Protein AF-A0ABD1DR10-F1 (afdb_monomer_lite)

InterPro domains:
  IPR035500 Nuclear hormone receptor-like domain superfamily [G3DSA:1.10.565.10] (31-131)
  IPR035500 Nuclear hormone receptor-like domain superfamily [SSF48508] (34-122)

Sequence (132 aa):
VRLVRDEAGGVHIRDCQEYRRAEARRRRSWRCHQSLVLLWPERNGVRGNTEIQRLFEMSMSAIRQEIEANHAPLKGDVTVLEILLNKIPTFRELSIMHMEALQKFKLDHPHHVFPALYKELFSIDSQQDLMT

Secondary structure (DSSP, 8-state):
--EEE-TTS-EEE--HHHHHHHHHHHHHHHHHHHHHHHT-S--TT-S-HHHHHHHHHHHHHHHHHHHHHH---SBTTB-HHHHHHHTHHHHHHHHHHHHHHHHHHHHH-TT----HHHHHHTTTTTTTTT--

Radius of gyration: 22.22 Å; chains: 1; bounding box: 54×47×52 Å

Foldseek 3Di:
DDWDADPVRDTDDDPPVVVVVLVVLVVVLVVLLVVLLVLPLPDPPDDPSPVSVVVNVVSLVVNVVSQVVRPDAPPPPHGPVNVSVVCSVVVVVVVVVVLVVLVVVCVVCVPDDDDPVVCVVSVVPVVPVVPD

pLDDT: mean 70.59, std 11.69, range [37.69, 89.62]

Structure (mmCIF, N/CA/C/O backbone):
data_AF-A0ABD1DR10-F1
#
_entry.id   AF-A0ABD1DR10-F1
#
loop_
_atom_site.group_PDB
_atom_site.id
_atom_site.type_symbol
_atom_site.label_atom_id
_atom_site.label_alt_id
_atom_site.label_comp_id
_atom_site.label_asym_id
_atom_site.label_entity_id
_atom_site.label_seq_id
_atom_site.pdbx_PDB_ins_code
_atom_site.Cartn_x
_atom_site.Cartn_y
_atom_site.Cartn_z
_atom_site.occupancy
_atom_site.B_iso_or_equiv
_atom_site.auth_seq_id
_atom_site.auth_comp_id
_atom_site.auth_asym_id
_atom_site.auth_atom_id
_atom_site.pdbx_PDB_model_num
ATOM 1 N N . VAL A 1 1 ? -28.545 -18.770 5.083 1.00 50.34 1 VAL A N 1
ATOM 2 C CA . VAL A 1 1 ? -28.942 -19.108 6.470 1.00 50.34 1 VAL A CA 1
ATOM 3 C C . VAL A 1 1 ? -27.868 -20.016 7.041 1.00 50.34 1 VAL A C 1
ATOM 5 O O . VAL A 1 1 ? -27.573 -21.018 6.404 1.00 50.34 1 VAL A O 1
ATOM 8 N N . ARG A 1 2 ? -27.212 -19.644 8.146 1.00 53.81 2 ARG A N 1
ATOM 9 C CA . ARG A 1 2 ? -26.188 -20.488 8.785 1.00 53.81 2 ARG A CA 1
ATOM 10 C C . ARG A 1 2 ? -26.697 -20.861 10.172 1.00 53.81 2 ARG A C 1
ATOM 12 O O . ARG A 1 2 ? -26.870 -19.984 11.013 1.00 53.81 2 ARG A O 1
ATOM 19 N N . LEU A 1 3 ? -27.011 -22.137 10.352 1.00 53.28 3 LEU A N 1
ATOM 20 C CA . LEU A 1 3 ? -27.476 -22.693 11.616 1.00 53.28 3 LEU A CA 1
ATOM 21 C C . LEU A 1 3 ? -26.267 -22.906 12.527 1.00 53.28 3 LEU A C 1
ATOM 23 O O . LEU A 1 3 ? -25.246 -23.423 12.069 1.00 53.28 3 LEU A O 1
ATOM 27 N N . VAL A 1 4 ? -26.362 -22.488 13.788 1.00 62.72 4 VAL A N 1
ATOM 28 C CA . VAL A 1 4 ? -25.301 -22.703 14.779 1.00 62.72 4 VAL A CA 1
ATOM 29 C C . VAL A 1 4 ? -25.883 -23.513 15.930 1.00 62.72 4 VAL A C 1
ATOM 31 O O . VAL A 1 4 ? -26.985 -23.217 16.390 1.00 62.72 4 VAL A O 1
ATOM 34 N N . ARG A 1 5 ? -25.163 -24.562 16.342 1.00 55.56 5 ARG A N 1
ATOM 35 C CA . ARG A 1 5 ? -25.502 -25.350 17.529 1.00 55.56 5 ARG A CA 1
ATOM 36 C C . ARG A 1 5 ? -24.960 -24.657 18.771 1.00 55.56 5 ARG A C 1
ATOM 38 O O . ARG A 1 5 ? -23.794 -24.276 18.790 1.00 55.56 5 ARG A O 1
ATOM 45 N N . ASP A 1 6 ? -25.823 -24.506 19.759 1.00 63.31 6 ASP A N 1
ATOM 46 C CA . ASP A 1 6 ? -25.471 -24.164 21.132 1.00 63.31 6 ASP A CA 1
ATOM 47 C C . ASP A 1 6 ? -24.824 -25.374 21.840 1.00 63.31 6 ASP A C 1
ATOM 49 O O . ASP A 1 6 ? -24.953 -26.513 21.379 1.00 63.31 6 ASP A O 1
ATOM 53 N N . GLU A 1 7 ? -24.152 -25.141 22.966 1.00 58.53 7 GLU A N 1
ATOM 54 C CA . GLU A 1 7 ? -23.536 -26.160 23.823 1.00 58.53 7 GLU A CA 1
ATOM 55 C C . GLU A 1 7 ? -24.570 -27.136 24.409 1.00 58.53 7 GLU A C 1
ATOM 57 O O . GLU A 1 7 ? -24.255 -28.296 24.661 1.00 58.53 7 GLU A O 1
ATOM 62 N N . ALA A 1 8 ? -25.838 -26.720 24.508 1.00 71.69 8 ALA A N 1
ATOM 63 C CA . ALA A 1 8 ? -26.973 -27.586 24.836 1.00 71.69 8 ALA A CA 1
ATOM 64 C C . ALA A 1 8 ? -27.514 -28.402 23.636 1.00 71.69 8 ALA A C 1
ATOM 66 O O . ALA A 1 8 ? -28.529 -29.088 23.749 1.00 71.69 8 ALA A O 1
ATOM 67 N N . GLY A 1 9 ? -26.889 -28.312 22.455 1.00 63.19 9 GLY A N 1
ATOM 68 C CA . GLY A 1 9 ? -27.329 -28.988 21.228 1.00 63.19 9 GLY A CA 1
ATOM 69 C C . GLY A 1 9 ? -28.490 -28.304 20.492 1.00 63.19 9 GLY A C 1
ATOM 70 O O . GLY A 1 9 ? -28.908 -28.784 19.435 1.00 63.19 9 GLY A O 1
ATOM 71 N N . GLY A 1 10 ? -28.985 -27.172 21.001 1.00 57.81 10 GLY A N 1
ATOM 72 C CA . GLY A 1 10 ? -30.038 -26.374 20.375 1.00 57.81 10 GLY A CA 1
ATOM 73 C C . GLY A 1 10 ? -29.555 -25.705 19.090 1.00 57.81 10 GLY A C 1
ATOM 74 O O . GLY A 1 10 ? -28.500 -25.077 19.060 1.00 57.81 10 GLY A O 1
ATOM 75 N N . VAL A 1 11 ? -30.313 -25.837 18.002 1.00 53.78 11 VAL A N 1
ATOM 76 C CA . VAL A 1 11 ? -29.991 -25.184 16.729 1.00 53.78 11 VAL A CA 1
ATOM 77 C C . VAL A 1 11 ? -30.703 -23.836 16.676 1.00 53.78 11 VAL A C 1
ATOM 79 O O . VAL A 1 11 ? -31.914 -23.789 16.479 1.00 53.78 11 VAL A O 1
ATOM 82 N N . HIS A 1 12 ? -29.954 -22.741 16.803 1.00 61.41 12 HIS A N 1
ATOM 83 C CA . HIS A 1 12 ? -30.501 -21.393 16.655 1.00 61.41 12 HIS A CA 1
ATOM 84 C C . HIS A 1 12 ? -30.086 -20.754 15.327 1.00 61.41 12 HIS A C 1
ATOM 86 O O . HIS A 1 12 ? -28.969 -20.921 14.820 1.00 61.41 12 HIS A O 1
ATOM 92 N N . ILE A 1 13 ? -31.017 -19.994 14.750 1.00 56.12 13 ILE A N 1
ATOM 93 C CA . ILE A 1 13 ? -30.739 -19.110 13.623 1.00 56.12 13 ILE A CA 1
ATOM 94 C C . ILE A 1 13 ? -29.936 -17.939 14.188 1.00 56.12 13 ILE A C 1
ATOM 96 O O . ILE A 1 13 ? -30.486 -17.119 14.918 1.00 56.12 13 ILE A O 1
ATOM 100 N N . ARG A 1 14 ? -28.640 -17.841 13.858 1.00 57.78 14 ARG A N 1
ATOM 101 C CA . ARG A 1 14 ? -27.920 -16.581 14.085 1.00 57.78 14 ARG A CA 1
ATOM 102 C C . ARG A 1 14 ? -28.605 -15.502 13.268 1.00 57.78 14 ARG A C 1
ATOM 104 O O . ARG A 1 14 ? -28.796 -15.680 12.062 1.00 57.78 14 ARG A O 1
ATOM 111 N N . ASP A 1 15 ? -28.964 -14.414 13.935 1.00 60.44 15 ASP A N 1
ATOM 112 C CA . ASP A 1 15 ? -29.740 -13.343 13.340 1.00 60.44 15 ASP A CA 1
ATOM 113 C C . ASP A 1 15 ? -29.041 -12.848 12.065 1.00 60.44 15 ASP A C 1
ATOM 115 O O . ASP A 1 15 ? -27.886 -12.404 12.059 1.00 60.44 15 ASP A O 1
ATOM 119 N N . CYS A 1 16 ? -29.721 -12.998 10.929 1.00 60.12 16 CYS A N 1
ATOM 120 C CA . CYS A 1 16 ? -29.143 -12.731 9.615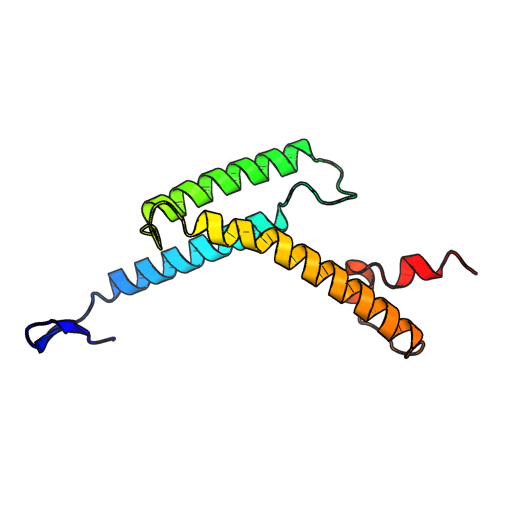 1.00 60.12 16 CYS A CA 1
ATOM 121 C C . CYS A 1 16 ? -28.778 -11.240 9.459 1.00 60.12 16 CYS A C 1
ATOM 123 O O . CYS A 1 16 ? -27.973 -10.876 8.593 1.00 60.12 16 CYS A O 1
ATOM 125 N N . GLN A 1 17 ? -29.367 -10.361 10.282 1.00 61.78 17 GLN A N 1
ATOM 126 C CA . GLN A 1 17 ? -28.946 -8.965 10.404 1.00 61.78 17 GLN A CA 1
ATOM 127 C C . GLN A 1 17 ? -27.586 -8.823 11.090 1.00 61.78 17 GLN A C 1
ATOM 129 O O . GLN A 1 17 ? -26.749 -8.048 10.628 1.00 61.78 17 GLN A O 1
ATOM 134 N N . GLU A 1 18 ? -27.342 -9.565 12.163 1.00 64.81 18 GLU A N 1
ATOM 135 C CA . GLU A 1 18 ? -26.117 -9.463 12.949 1.00 64.81 18 GLU A CA 1
ATOM 136 C C . GLU A 1 18 ? -24.901 -9.958 12.157 1.00 64.81 18 GLU A C 1
ATOM 138 O O . GLU A 1 18 ? -23.871 -9.283 12.114 1.00 64.81 18 GLU A O 1
ATOM 143 N N . TYR A 1 19 ? -25.056 -11.052 11.402 1.00 61.75 19 TYR A N 1
ATOM 144 C CA . TYR A 1 19 ? -24.023 -11.529 10.476 1.00 61.75 19 TYR A CA 1
ATOM 145 C C . TYR A 1 19 ? -23.690 -10.494 9.387 1.00 61.75 19 TYR A C 1
ATOM 147 O O . TYR A 1 19 ? -22.517 -10.221 9.124 1.00 61.75 19 TYR A O 1
ATOM 155 N N . ARG A 1 20 ? -24.707 -9.858 8.783 1.00 61.31 20 ARG A N 1
ATOM 156 C CA . ARG A 1 20 ? -24.497 -8.792 7.785 1.00 61.31 20 ARG A CA 1
ATOM 157 C C . ARG A 1 20 ? -23.807 -7.568 8.383 1.00 61.31 20 ARG A C 1
ATOM 159 O O . ARG A 1 20 ? -22.916 -7.007 7.749 1.00 61.31 20 ARG A O 1
ATOM 166 N N . ARG A 1 21 ? -24.165 -7.177 9.610 1.00 68.44 21 ARG A N 1
ATOM 167 C CA . ARG A 1 21 ? -23.479 -6.102 10.345 1.00 68.44 21 ARG A CA 1
ATOM 168 C C . ARG A 1 21 ? -22.024 -6.473 10.638 1.00 68.44 21 ARG A C 1
ATOM 170 O O . ARG A 1 21 ? -21.155 -5.625 10.480 1.00 68.44 21 ARG A O 1
ATOM 177 N N . ALA A 1 22 ? -21.742 -7.715 11.028 1.00 65.25 22 ALA A N 1
ATOM 178 C CA . ALA A 1 22 ? -20.380 -8.182 11.285 1.00 65.25 22 ALA A CA 1
ATOM 179 C C . ALA A 1 22 ? -19.517 -8.208 10.009 1.00 65.25 22 ALA A C 1
ATOM 181 O O . ALA A 1 22 ? -18.364 -7.782 10.035 1.00 65.25 22 ALA A O 1
ATOM 182 N N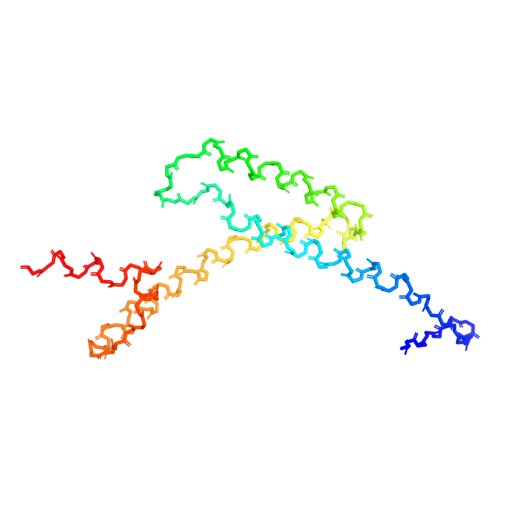 . GLU A 1 23 ? -20.061 -8.646 8.869 1.00 65.62 23 GLU A N 1
ATOM 183 C CA . GLU A 1 23 ? -19.349 -8.565 7.585 1.00 65.62 23 GLU A CA 1
ATOM 184 C C . GLU A 1 23 ? -19.110 -7.124 7.129 1.00 65.62 23 GLU A C 1
ATOM 186 O O . GLU A 1 23 ? -18.014 -6.809 6.666 1.00 65.62 23 GLU A O 1
ATOM 191 N N . ALA A 1 24 ? -20.103 -6.242 7.269 1.00 68.31 24 ALA A N 1
ATOM 192 C CA . ALA A 1 24 ? -19.954 -4.831 6.923 1.00 68.31 24 ALA A CA 1
ATOM 193 C C . ALA A 1 24 ? -18.835 -4.168 7.743 1.00 68.31 24 ALA A C 1
ATOM 195 O O . ALA A 1 24 ? -18.033 -3.420 7.183 1.00 68.31 24 ALA A O 1
ATOM 196 N N . ARG A 1 25 ? -18.733 -4.511 9.034 1.00 68.12 25 ARG A N 1
ATOM 197 C CA . ARG A 1 25 ? -17.650 -4.067 9.921 1.00 68.12 25 ARG A CA 1
ATOM 198 C C . ARG A 1 25 ? -16.282 -4.559 9.450 1.00 68.12 25 ARG A C 1
ATOM 200 O O . ARG A 1 25 ? -15.397 -3.743 9.225 1.00 68.12 25 ARG A O 1
ATOM 207 N N . ARG A 1 26 ? -16.134 -5.855 9.139 1.00 67.19 26 ARG A N 1
ATOM 208 C CA . ARG A 1 26 ? -14.871 -6.390 8.581 1.00 67.19 26 ARG A CA 1
ATOM 209 C C . ARG A 1 26 ? -14.460 -5.713 7.271 1.00 67.19 26 ARG A C 1
ATOM 211 O O . ARG A 1 26 ? -13.287 -5.403 7.083 1.00 67.19 26 ARG A O 1
ATOM 218 N N . ARG A 1 27 ? -15.412 -5.464 6.363 1.00 69.81 27 ARG A N 1
ATOM 219 C CA . ARG A 1 27 ? -15.133 -4.766 5.093 1.00 69.81 27 ARG A CA 1
ATOM 220 C C . ARG A 1 27 ? -14.688 -3.323 5.319 1.00 69.81 27 ARG A C 1
ATOM 222 O O . ARG A 1 27 ? -13.864 -2.824 4.555 1.00 69.81 27 ARG A O 1
ATOM 229 N N . ARG A 1 28 ? -15.227 -2.658 6.344 1.00 68.81 28 ARG A N 1
ATOM 230 C CA . ARG A 1 28 ? -14.851 -1.292 6.712 1.00 68.81 28 ARG A CA 1
ATOM 231 C C . ARG A 1 28 ? -13.425 -1.252 7.266 1.00 68.81 28 ARG A C 1
ATOM 233 O O . ARG A 1 28 ? -12.607 -0.525 6.712 1.00 68.81 28 ARG A O 1
ATOM 240 N N . SER A 1 29 ? -13.090 -2.116 8.227 1.00 68.88 29 SER A N 1
ATOM 241 C CA . SER A 1 29 ? -11.726 -2.237 8.769 1.00 68.88 29 SER A CA 1
ATOM 242 C C . SER A 1 29 ? -10.691 -2.559 7.682 1.00 68.88 29 SER A C 1
ATOM 244 O O . SER A 1 29 ? -9.624 -1.950 7.649 1.00 68.88 29 SER A O 1
ATOM 246 N N . TRP A 1 30 ? -11.025 -3.446 6.734 1.00 70.25 30 TRP A N 1
ATOM 247 C CA . TRP A 1 30 ? -10.168 -3.751 5.579 1.00 70.25 30 TRP A CA 1
ATOM 248 C C . TRP A 1 30 ? -9.906 -2.528 4.695 1.00 70.25 30 TRP A C 1
ATOM 250 O O . TRP A 1 30 ? -8.760 -2.237 4.360 1.00 70.25 30 TRP A O 1
ATOM 260 N N . ARG A 1 31 ? -10.963 -1.798 4.319 1.00 73.88 31 ARG A N 1
ATOM 261 C CA . ARG A 1 31 ? -10.842 -0.602 3.474 1.00 73.88 31 ARG A CA 1
ATOM 262 C C . ARG A 1 31 ? -9.961 0.451 4.123 1.00 73.88 31 ARG A C 1
ATOM 264 O O . ARG A 1 31 ? -9.091 1.000 3.461 1.00 73.88 31 ARG A O 1
ATOM 271 N N . CYS A 1 32 ? -10.161 0.700 5.410 1.00 70.88 32 CYS A N 1
ATOM 272 C CA . CYS A 1 32 ? -9.379 1.702 6.105 1.00 70.88 32 CYS A CA 1
ATOM 273 C C . CYS A 1 32 ? -7.905 1.262 6.249 1.00 70.88 32 CYS A C 1
ATOM 275 O O . CYS A 1 32 ? -7.008 2.076 6.040 1.00 70.88 32 CYS A O 1
ATOM 277 N N . HIS A 1 33 ? -7.630 -0.029 6.477 1.00 71.19 33 HIS A N 1
ATOM 278 C CA . HIS A 1 33 ? -6.261 -0.559 6.438 1.00 71.19 33 HIS A CA 1
ATOM 279 C C . HIS A 1 33 ? -5.591 -0.374 5.064 1.00 71.19 33 HIS A C 1
ATOM 281 O O . HIS A 1 33 ? -4.456 0.090 4.998 1.00 71.19 33 HIS A O 1
ATOM 287 N N . GLN A 1 34 ? -6.300 -0.665 3.967 1.00 76.75 34 GLN A N 1
ATOM 288 C CA . GLN A 1 34 ? -5.798 -0.411 2.609 1.00 76.75 34 GLN A CA 1
ATOM 289 C C . GLN A 1 34 ? -5.485 1.078 2.391 1.00 76.75 34 GLN A C 1
ATOM 291 O O . GLN A 1 34 ? -4.430 1.411 1.855 1.00 76.75 34 GLN A O 1
ATOM 296 N N . SER A 1 35 ? -6.343 1.982 2.876 1.00 76.81 35 SER A N 1
ATOM 297 C CA . SER A 1 35 ? -6.081 3.425 2.825 1.00 76.81 35 SER A CA 1
ATOM 298 C C . SER A 1 35 ? -4.829 3.834 3.609 1.00 76.81 35 SER A C 1
ATOM 300 O O . SER A 1 35 ? -4.083 4.677 3.123 1.00 76.81 35 SER A O 1
ATOM 302 N N . LEU A 1 36 ? -4.539 3.233 4.772 1.00 74.81 36 LEU A N 1
ATOM 303 C CA . LEU A 1 36 ? -3.308 3.529 5.530 1.00 74.81 36 LEU A CA 1
ATOM 304 C C . LEU A 1 36 ? -2.037 3.157 4.771 1.00 74.81 36 LEU A C 1
ATOM 306 O O . LEU A 1 36 ? -1.073 3.916 4.786 1.00 74.81 36 LEU A O 1
ATOM 310 N N . VAL A 1 37 ? -2.032 1.998 4.108 1.00 74.12 37 VAL A N 1
ATOM 311 C CA . VAL A 1 37 ? -0.887 1.555 3.296 1.00 74.12 37 VAL A CA 1
ATOM 312 C C . VAL A 1 37 ? -0.666 2.513 2.116 1.00 74.12 37 VAL A C 1
ATOM 314 O O . VAL A 1 37 ? 0.469 2.822 1.746 1.00 74.12 37 VAL A O 1
ATOM 317 N N . LEU A 1 38 ? -1.751 3.037 1.539 1.00 72.19 38 LEU A N 1
ATOM 318 C CA . LEU A 1 38 ? -1.686 4.016 0.455 1.00 72.19 38 LEU A CA 1
ATOM 319 C C . LEU A 1 38 ? -1.216 5.400 0.926 1.00 72.19 38 LEU A C 1
ATOM 321 O O . LEU A 1 38 ? -0.412 6.026 0.239 1.00 72.19 38 LEU A O 1
ATOM 325 N N . LEU A 1 39 ? -1.668 5.849 2.097 1.00 71.38 39 LEU A N 1
ATOM 326 C CA . LEU A 1 39 ? -1.354 7.159 2.681 1.00 71.38 39 LEU A CA 1
ATOM 327 C C . LEU A 1 39 ? -0.034 7.187 3.465 1.00 71.38 39 LEU A C 1
ATOM 329 O O . LEU A 1 39 ? 0.239 8.168 4.152 1.00 71.38 39 LEU A O 1
ATOM 333 N N . TRP A 1 40 ? 0.772 6.123 3.398 1.00 72.12 40 TRP A N 1
ATOM 334 C CA . TRP A 1 40 ? 2.016 6.036 4.157 1.00 72.12 40 TRP A CA 1
ATOM 335 C C . TRP A 1 40 ? 2.939 7.237 3.858 1.00 72.12 40 TRP A C 1
ATOM 337 O O . TRP A 1 40 ? 3.304 7.432 2.694 1.00 72.12 40 TRP A O 1
ATOM 347 N N . PRO A 1 41 ? 3.324 8.035 4.874 1.00 61.62 41 PRO A N 1
ATOM 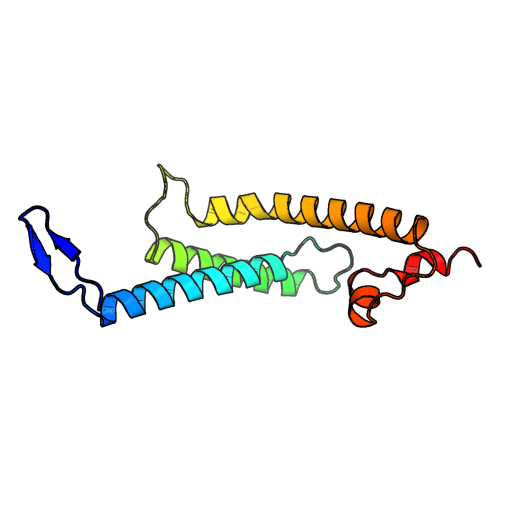348 C CA . PRO A 1 41 ? 3.981 9.327 4.669 1.00 61.62 41 PRO A CA 1
ATOM 349 C C . PRO A 1 41 ? 5.455 9.216 4.252 1.00 61.62 41 PRO A C 1
ATOM 351 O O . PRO A 1 41 ? 5.975 10.126 3.616 1.00 61.62 41 PRO A O 1
ATOM 354 N N . GLU A 1 42 ? 6.138 8.099 4.526 1.00 63.91 42 GLU A N 1
ATOM 355 C CA . GLU A 1 42 ? 7.545 7.905 4.128 1.00 63.91 42 GLU A CA 1
ATOM 356 C C . GLU A 1 42 ? 7.708 7.399 2.685 1.00 63.91 42 GLU A C 1
ATOM 358 O O . GLU A 1 42 ? 8.414 6.424 2.411 1.00 63.91 42 GLU A O 1
ATOM 363 N N . ARG A 1 43 ? 7.032 8.039 1.731 1.00 61.84 43 ARG A N 1
ATOM 364 C CA . ARG A 1 43 ? 7.280 7.799 0.306 1.00 61.84 43 ARG A CA 1
ATOM 365 C C . ARG A 1 43 ? 8.338 8.783 -0.187 1.00 61.84 43 ARG A C 1
ATOM 367 O O . ARG A 1 43 ? 8.083 9.981 -0.295 1.00 61.84 43 ARG A O 1
ATOM 374 N N . ASN A 1 44 ? 9.526 8.273 -0.512 1.00 52.62 44 ASN A N 1
ATOM 375 C CA . ASN A 1 44 ? 10.573 9.064 -1.160 1.00 52.62 44 ASN A CA 1
ATOM 376 C C . ASN A 1 44 ? 10.028 9.659 -2.473 1.00 52.62 44 ASN A C 1
ATOM 378 O O . ASN A 1 44 ? 9.590 8.915 -3.346 1.00 52.62 44 ASN A O 1
ATOM 382 N N . GLY A 1 45 ? 10.039 10.990 -2.602 1.00 54.44 45 GLY A N 1
ATOM 383 C CA . GLY A 1 45 ? 9.629 11.705 -3.821 1.00 54.44 45 GLY A CA 1
ATOM 384 C C . GLY A 1 45 ? 8.259 12.394 -3.783 1.00 54.44 45 GLY A C 1
ATOM 385 O O . GLY A 1 45 ? 7.893 13.047 -4.758 1.00 54.44 45 GLY A O 1
ATOM 386 N N . VAL A 1 46 ? 7.506 12.313 -2.681 1.00 50.91 46 VAL A N 1
ATOM 387 C CA . VAL A 1 46 ? 6.183 12.954 -2.589 1.00 50.91 46 VAL A CA 1
ATOM 388 C C . VAL A 1 46 ? 6.295 14.397 -2.072 1.00 50.91 46 VAL A C 1
ATOM 390 O O . VAL A 1 46 ? 6.819 14.652 -0.990 1.00 50.91 46 VAL A O 1
ATOM 393 N N . ARG A 1 47 ? 5.803 15.373 -2.852 1.00 52.66 47 ARG A N 1
ATOM 394 C CA . ARG A 1 47 ? 5.627 16.773 -2.413 1.00 52.66 47 ARG A CA 1
ATOM 395 C C . ARG A 1 47 ? 4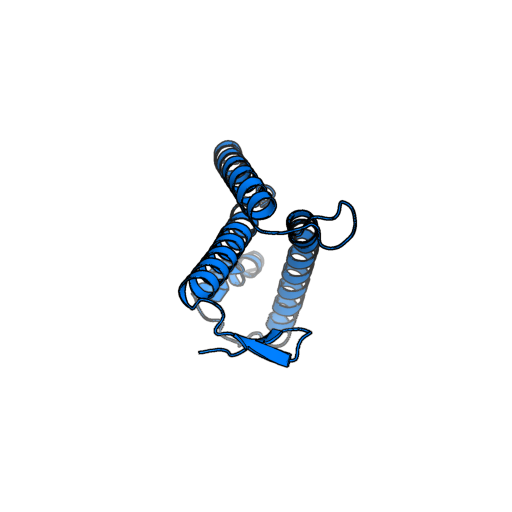.256 16.916 -1.740 1.00 52.66 47 ARG A C 1
ATOM 397 O O . ARG A 1 47 ? 3.279 16.393 -2.259 1.00 52.66 47 ARG A O 1
ATOM 404 N N . GLY A 1 48 ? 4.182 17.627 -0.609 1.00 55.41 48 GLY A N 1
ATOM 405 C CA . GLY A 1 48 ? 2.950 17.751 0.196 1.00 55.41 48 GLY A CA 1
ATOM 406 C C . GLY A 1 48 ? 2.919 16.898 1.474 1.00 55.41 48 GLY A C 1
ATOM 407 O O . GLY A 1 48 ? 1.843 16.521 1.933 1.00 55.41 48 GLY A O 1
ATOM 408 N N . ASN A 1 49 ? 4.088 16.600 2.059 1.00 61.88 49 ASN A N 1
ATOM 409 C CA . ASN A 1 49 ? 4.227 15.738 3.243 1.00 61.88 49 ASN A CA 1
ATOM 410 C C . ASN A 1 49 ? 3.296 16.107 4.406 1.00 61.88 49 ASN A C 1
ATOM 412 O O . ASN A 1 49 ? 2.769 15.216 5.058 1.00 61.88 49 ASN A O 1
ATOM 416 N N . THR A 1 50 ? 3.040 17.393 4.654 1.00 68.44 50 THR A N 1
ATOM 417 C CA . THR A 1 50 ? 2.219 17.832 5.793 1.00 68.44 50 THR A CA 1
ATOM 418 C C . THR A 1 50 ? 0.736 17.492 5.649 1.00 68.44 50 THR A C 1
ATOM 420 O O . THR A 1 50 ? 0.096 17.135 6.635 1.00 68.44 50 THR A O 1
ATOM 423 N N . GLU A 1 51 ? 0.166 17.579 4.448 1.00 73.25 51 GLU A N 1
ATOM 424 C CA . GLU A 1 51 ? -1.250 17.266 4.215 1.00 73.25 51 GLU A CA 1
ATOM 425 C C . GLU A 1 51 ? -1.487 15.753 4.177 1.00 73.25 51 GLU A C 1
ATOM 427 O O . GLU A 1 51 ? -2.425 15.253 4.798 1.00 73.25 51 GLU A O 1
ATOM 432 N N . ILE A 1 52 ? -0.573 15.011 3.546 1.00 72.94 52 ILE A N 1
ATOM 433 C CA . ILE A 1 52 ? -0.593 13.542 3.533 1.00 72.94 52 ILE A CA 1
ATOM 434 C C . ILE A 1 52 ? -0.431 12.996 4.950 1.00 72.94 52 ILE A C 1
ATOM 436 O O . ILE A 1 52 ? -1.161 12.088 5.342 1.00 72.94 52 ILE A O 1
ATOM 440 N N . GLN A 1 53 ? 0.456 13.590 5.748 1.00 74.25 53 GLN A N 1
ATOM 441 C CA . GLN A 1 53 ? 0.641 13.210 7.143 1.00 74.25 53 GLN A CA 1
ATOM 442 C C . GLN A 1 53 ? -0.609 13.488 7.989 1.00 74.25 53 GLN A C 1
ATOM 444 O O . GLN A 1 53 ? -1.024 12.617 8.748 1.00 74.25 53 GLN A O 1
ATOM 449 N N . ARG A 1 54 ? -1.290 14.625 7.793 1.00 80.19 54 ARG A N 1
ATOM 450 C CA . ARG A 1 54 ? -2.583 14.894 8.452 1.00 80.19 54 ARG A CA 1
ATOM 451 C C . ARG A 1 54 ? -3.661 13.888 8.051 1.00 80.19 54 ARG A C 1
ATOM 453 O O . ARG A 1 54 ? -4.360 13.367 8.915 1.00 80.19 54 ARG A O 1
ATOM 460 N N . LEU A 1 55 ? -3.792 13.580 6.759 1.00 80.12 55 LEU A N 1
ATOM 461 C CA . LEU A 1 55 ? -4.747 12.576 6.274 1.00 80.12 55 LEU A CA 1
ATOM 462 C C . LEU A 1 55 ? -4.435 11.181 6.822 1.00 80.12 55 LEU A C 1
ATOM 464 O O . LEU A 1 55 ? -5.352 10.432 7.170 1.00 80.12 55 LEU A O 1
ATOM 468 N N . PHE A 1 56 ? -3.152 10.842 6.931 1.00 80.75 56 PHE A N 1
ATOM 469 C CA . PHE A 1 56 ? -2.687 9.608 7.545 1.00 80.75 56 PHE A CA 1
ATOM 470 C C . PHE A 1 56 ? -3.056 9.548 9.031 1.00 80.75 56 PHE A C 1
ATOM 472 O O . PHE A 1 56 ? -3.639 8.560 9.467 1.00 80.75 56 PHE A O 1
ATOM 479 N N . GLU A 1 57 ? -2.804 10.610 9.798 1.00 81.31 57 GLU A N 1
ATOM 480 C CA . GLU A 1 57 ? -3.154 10.702 11.222 1.00 81.31 57 GLU A CA 1
ATOM 481 C C . GLU A 1 57 ? -4.66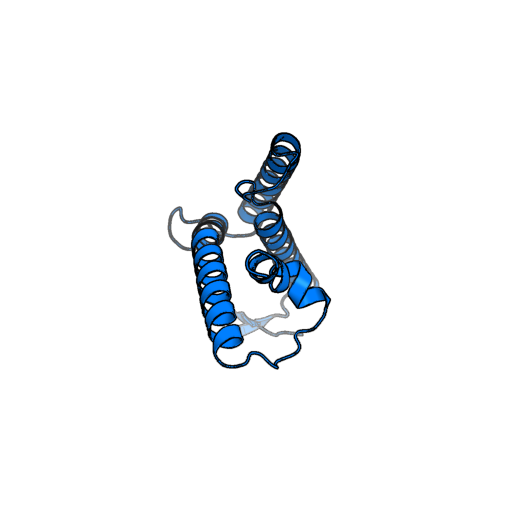8 10.613 11.457 1.00 81.31 57 GLU A C 1
ATOM 483 O O . GLU A 1 57 ? -5.121 9.853 12.318 1.00 81.31 57 GLU A O 1
ATOM 488 N N . MET A 1 58 ? -5.468 11.316 10.649 1.00 82.12 58 MET A N 1
ATOM 489 C CA . MET A 1 58 ? -6.933 11.234 10.694 1.00 82.12 58 MET A CA 1
ATOM 490 C C . MET A 1 58 ? -7.425 9.817 10.381 1.00 82.12 58 MET A C 1
ATOM 492 O O . MET A 1 58 ? -8.279 9.281 11.089 1.00 82.12 58 MET A O 1
ATOM 496 N N . SER A 1 59 ? -6.852 9.184 9.355 1.00 82.00 59 SER A N 1
ATOM 497 C CA . SER A 1 59 ? -7.183 7.806 8.977 1.00 82.00 59 SER A CA 1
ATOM 498 C C . SER A 1 59 ? -6.767 6.807 10.061 1.00 82.00 59 SER A C 1
ATOM 500 O O . SER A 1 59 ? -7.518 5.883 10.369 1.00 82.00 59 SER A O 1
ATOM 502 N N . MET A 1 60 ? -5.606 7.012 10.688 1.00 81.50 60 MET A N 1
ATOM 503 C CA . MET A 1 60 ? -5.099 6.184 11.783 1.00 81.50 60 MET A CA 1
ATOM 504 C C . MET A 1 60 ? -6.001 6.282 13.017 1.00 81.50 60 MET A C 1
ATOM 506 O O . MET A 1 60 ? -6.327 5.261 13.621 1.00 81.50 60 MET A O 1
ATOM 510 N N . SER A 1 61 ? -6.448 7.491 13.363 1.00 83.12 61 SER A N 1
ATOM 511 C CA . SER A 1 61 ? -7.403 7.717 14.452 1.00 83.12 61 SER A CA 1
ATOM 512 C C . SER A 1 61 ? -8.736 7.007 14.189 1.00 83.12 61 SER A C 1
ATOM 514 O O . SER A 1 61 ? -9.217 6.254 15.038 1.00 83.12 61 SER A O 1
ATOM 516 N N . ALA A 1 62 ? -9.283 7.143 12.976 1.00 80.94 62 ALA A N 1
ATOM 517 C CA . ALA A 1 62 ? -10.526 6.476 12.585 1.00 80.94 62 ALA A CA 1
ATOM 518 C C . ALA A 1 62 ? -10.424 4.941 12.657 1.00 80.94 62 ALA A C 1
ATOM 520 O O . ALA A 1 62 ? -11.363 4.266 13.075 1.00 80.94 62 ALA A O 1
ATOM 521 N N . ILE A 1 63 ? -9.277 4.371 12.283 1.00 77.81 63 ILE A N 1
ATOM 522 C CA . ILE A 1 63 ? -9.055 2.918 12.314 1.00 77.81 63 ILE A CA 1
ATOM 523 C C . ILE A 1 63 ? -8.867 2.396 13.727 1.00 77.81 63 ILE A C 1
ATOM 525 O O . ILE A 1 63 ? -9.379 1.321 14.030 1.00 77.81 63 ILE A O 1
ATOM 529 N N . ARG A 1 64 ? -8.161 3.139 14.586 1.00 79.19 64 ARG A N 1
ATOM 530 C CA . ARG A 1 64 ? -8.045 2.811 16.013 1.00 79.19 64 ARG A CA 1
ATOM 531 C C . ARG A 1 64 ? -9.424 2.673 16.636 1.00 79.19 64 ARG A C 1
ATOM 533 O O . ARG A 1 64 ? -9.722 1.619 17.182 1.00 79.19 64 ARG A O 1
ATOM 540 N N . GLN A 1 65 ? -10.281 3.672 16.437 1.00 76.94 65 GLN A N 1
ATOM 541 C CA . GLN A 1 65 ? -11.652 3.661 16.948 1.00 76.94 65 GLN A CA 1
ATOM 542 C C . GLN A 1 65 ? -12.479 2.504 16.371 1.00 76.94 65 GLN A C 1
ATOM 544 O O . GLN A 1 65 ? -13.177 1.814 17.109 1.00 76.94 65 GLN A O 1
ATOM 549 N N . GLU A 1 66 ? -12.384 2.245 15.063 1.00 75.69 66 GLU A N 1
ATOM 550 C CA . GLU A 1 66 ? -13.133 1.152 14.431 1.00 75.69 66 GLU A CA 1
ATOM 551 C C . GLU A 1 66 ? -12.654 -0.231 14.908 1.00 75.69 66 GLU A C 1
ATOM 553 O O . GLU A 1 66 ? -13.469 -1.143 15.034 1.00 75.69 66 GLU A O 1
ATOM 558 N N . ILE A 1 67 ? -11.357 -0.414 15.176 1.00 74.62 67 ILE A N 1
ATOM 559 C CA . ILE A 1 67 ? -10.802 -1.679 15.679 1.00 74.62 67 ILE A CA 1
ATOM 560 C C . ILE A 1 67 ? -11.133 -1.865 17.158 1.00 74.62 67 ILE A C 1
ATOM 562 O O . ILE A 1 67 ? -11.607 -2.935 17.523 1.00 74.62 67 ILE A O 1
ATOM 566 N N . GLU A 1 68 ? -10.961 -0.836 17.982 1.00 73.12 68 GLU A N 1
ATOM 567 C CA . GLU A 1 68 ? -11.286 -0.869 19.412 1.00 73.12 68 GLU A CA 1
ATOM 568 C C . GLU A 1 68 ? -12.780 -1.143 19.650 1.00 73.12 68 GLU A C 1
ATOM 570 O O . GLU A 1 68 ? -13.143 -1.927 20.523 1.00 73.12 68 GLU A O 1
ATOM 575 N N . ALA A 1 69 ? -13.659 -0.598 18.802 1.00 71.75 69 ALA A N 1
ATOM 576 C CA . ALA A 1 69 ? -15.100 -0.830 18.892 1.00 71.75 69 ALA A CA 1
ATOM 577 C C . ALA A 1 69 ? -15.560 -2.217 18.397 1.00 71.75 69 ALA A C 1
ATOM 579 O O . ALA A 1 69 ? -16.678 -2.633 18.708 1.00 71.75 69 ALA A O 1
ATOM 580 N N . ASN A 1 70 ? -14.764 -2.928 17.584 1.00 68.19 70 ASN A N 1
ATOM 581 C CA . ASN A 1 70 ? -15.237 -4.116 16.851 1.00 68.19 70 ASN A CA 1
ATOM 582 C C . ASN A 1 70 ? -14.364 -5.367 16.975 1.00 68.19 70 ASN A C 1
ATOM 584 O O . ASN A 1 70 ? -14.781 -6.444 16.528 1.00 68.19 70 ASN A O 1
ATOM 588 N N . HIS A 1 71 ? -13.164 -5.262 17.534 1.00 66.88 71 HIS A N 1
ATOM 589 C CA . HIS A 1 71 ? -12.234 -6.371 17.678 1.00 66.88 71 HIS A CA 1
ATOM 590 C C . HIS A 1 71 ? -11.762 -6.469 19.122 1.00 66.88 71 HIS A C 1
ATOM 592 O O . HIS A 1 71 ? -11.146 -5.550 19.652 1.00 66.88 71 HIS A O 1
ATOM 598 N N . ALA A 1 72 ? -12.019 -7.621 19.741 1.00 62.34 72 ALA A N 1
ATOM 599 C CA . ALA A 1 72 ? -11.350 -7.971 20.982 1.00 62.34 72 ALA A CA 1
ATOM 600 C C . ALA A 1 72 ? -9.840 -8.146 20.716 1.00 62.34 72 ALA A C 1
ATOM 602 O O . ALA A 1 72 ? -9.465 -8.561 19.609 1.00 62.34 72 ALA A O 1
ATOM 603 N N . PRO A 1 73 ? -8.976 -7.858 21.702 1.00 60.19 73 PRO A N 1
ATOM 604 C CA . PRO A 1 73 ? -7.552 -8.143 21.599 1.00 60.19 73 PRO A CA 1
ATOM 605 C C . PRO A 1 73 ? -7.324 -9.610 21.221 1.00 60.19 73 PRO A C 1
ATOM 607 O O . PRO A 1 73 ? -7.992 -10.508 21.736 1.00 60.19 73 PRO A O 1
ATOM 610 N N . LEU A 1 74 ? -6.406 -9.862 20.286 1.00 61.25 74 LEU A N 1
ATOM 611 C CA . LEU A 1 74 ? -6.180 -11.216 19.773 1.00 61.25 74 LEU A CA 1
ATOM 612 C C . LEU A 1 74 ? -5.446 -12.089 20.800 1.00 61.25 74 LEU A C 1
ATOM 614 O O . LEU A 1 74 ? -5.725 -13.284 20.897 1.00 61.25 74 LEU A O 1
ATOM 618 N N . LYS A 1 75 ? -4.498 -11.502 21.546 1.00 55.50 75 LYS A N 1
ATOM 619 C CA . LYS A 1 75 ? -3.746 -12.158 22.626 1.00 55.50 75 LYS A CA 1
ATOM 620 C C . LYS A 1 75 ? -3.071 -11.108 23.522 1.00 55.50 75 LYS A C 1
ATOM 622 O O . LYS A 1 75 ? -2.149 -10.434 23.070 1.00 55.50 75 LYS A O 1
ATOM 627 N N . GLY A 1 76 ? -3.486 -10.999 24.787 1.00 66.88 76 GLY A N 1
ATOM 628 C CA . GLY A 1 76 ? -2.983 -9.955 25.696 1.00 66.88 76 GLY A CA 1
ATOM 629 C C . GLY A 1 76 ? -3.338 -8.550 25.193 1.00 66.88 76 GLY A C 1
ATOM 630 O O . GLY A 1 76 ? -4.435 -8.369 24.673 1.00 66.88 76 GLY A O 1
ATOM 631 N N . ASP A 1 77 ? -2.402 -7.602 25.279 1.00 59.91 77 ASP A N 1
ATOM 632 C CA . ASP A 1 77 ? -2.577 -6.216 24.800 1.00 59.91 77 ASP A CA 1
ATOM 633 C C . ASP A 1 77 ? -2.392 -6.057 23.278 1.00 59.91 77 ASP A C 1
ATOM 635 O O . ASP A 1 77 ? -2.582 -4.968 22.742 1.00 59.91 77 ASP A O 1
ATOM 639 N N . VAL A 1 78 ? -2.046 -7.134 22.557 1.00 61.25 78 VAL A N 1
ATOM 640 C CA . VAL A 1 78 ? -1.775 -7.057 21.115 1.00 61.25 78 VAL A CA 1
ATOM 641 C C . VAL A 1 78 ? -3.074 -6.885 20.335 1.00 61.25 78 VAL A C 1
ATOM 643 O O . VAL A 1 78 ? -3.915 -7.794 20.243 1.00 61.25 78 VAL A O 1
ATOM 646 N N . THR A 1 79 ? -3.215 -5.715 19.722 1.00 71.94 79 THR A N 1
ATOM 647 C CA . THR A 1 79 ? -4.398 -5.370 18.930 1.00 71.94 79 THR A CA 1
ATOM 648 C C . THR A 1 79 ? -4.266 -5.841 17.480 1.00 71.94 79 THR A C 1
ATOM 650 O O . THR A 1 79 ? -3.172 -5.968 16.925 1.00 71.94 79 THR A O 1
ATOM 653 N N . VAL A 1 80 ? -5.403 -6.061 16.808 1.00 70.88 80 VAL A N 1
ATOM 654 C CA . VAL A 1 80 ? -5.440 -6.330 15.354 1.00 70.88 80 VAL A CA 1
ATOM 655 C C . VAL A 1 80 ? -4.714 -5.223 14.580 1.00 70.88 80 VAL A C 1
ATOM 657 O O . VAL A 1 80 ? -4.048 -5.497 13.583 1.00 70.88 80 VAL A O 1
ATOM 660 N N . LEU A 1 81 ? -4.810 -3.978 15.058 1.00 73.31 81 LEU A N 1
ATOM 661 C CA . LEU A 1 81 ? -4.149 -2.832 14.451 1.00 73.31 81 LEU A CA 1
ATOM 662 C C . LEU A 1 81 ? -2.625 -2.962 14.479 1.00 73.31 81 LEU A C 1
ATOM 664 O O . LEU A 1 81 ? -1.992 -2.768 13.449 1.00 73.31 81 LEU A O 1
ATOM 668 N N . GLU A 1 82 ? -2.034 -3.311 15.620 1.00 73.75 82 GLU A N 1
ATOM 669 C CA . GLU A 1 82 ? -0.579 -3.462 15.745 1.00 73.75 82 GLU A CA 1
ATOM 670 C C . GLU A 1 82 ? -0.041 -4.550 14.824 1.00 73.75 82 GLU A C 1
ATOM 672 O O . GLU A 1 82 ? 0.971 -4.347 14.159 1.00 73.75 82 GLU A O 1
ATOM 677 N N . ILE A 1 83 ? -0.748 -5.677 14.708 1.00 78.69 83 ILE A N 1
ATOM 678 C CA . ILE A 1 83 ? -0.367 -6.732 13.763 1.00 78.69 83 ILE A CA 1
ATOM 679 C C . ILE A 1 83 ? -0.385 -6.193 12.333 1.00 78.69 83 ILE A C 1
ATOM 681 O O . ILE A 1 83 ? 0.561 -6.422 11.583 1.00 78.69 83 ILE A O 1
ATOM 685 N N . LEU A 1 84 ? -1.439 -5.470 11.953 1.00 73.25 84 LEU A N 1
ATOM 686 C CA . LEU A 1 84 ? -1.574 -4.891 10.618 1.00 73.25 84 LEU A CA 1
ATOM 687 C C . LEU A 1 84 ? -0.495 -3.838 10.322 1.00 73.25 84 LEU A C 1
ATOM 689 O O . LEU A 1 84 ? 0.050 -3.826 9.219 1.00 73.25 84 LEU A O 1
ATOM 693 N N . LEU A 1 85 ? -0.150 -2.991 11.293 1.00 76.75 85 LEU A N 1
ATOM 694 C CA . LEU A 1 85 ? 0.930 -2.009 11.162 1.00 76.75 85 LEU A CA 1
ATOM 695 C C . LEU A 1 85 ? 2.300 -2.687 11.067 1.00 76.75 85 LEU A C 1
ATOM 697 O O . LEU A 1 85 ? 3.107 -2.318 10.217 1.00 76.75 85 LEU A O 1
ATOM 701 N N . ASN A 1 86 ? 2.528 -3.750 11.839 1.00 80.81 86 ASN A N 1
ATOM 702 C CA . ASN A 1 86 ? 3.758 -4.541 11.785 1.00 80.81 86 ASN A CA 1
ATOM 703 C C . ASN A 1 86 ? 3.942 -5.295 10.457 1.00 80.81 86 ASN A C 1
ATOM 705 O O . ASN A 1 86 ? 5.046 -5.751 10.167 1.00 80.81 86 ASN A O 1
ATOM 709 N N . LYS A 1 87 ? 2.899 -5.425 9.624 1.00 78.25 87 LYS A N 1
ATOM 710 C CA . LYS A 1 87 ? 3.017 -5.971 8.259 1.00 78.25 87 LYS A CA 1
ATOM 711 C C . LYS A 1 87 ? 3.461 -4.940 7.222 1.00 78.25 87 LYS A C 1
ATOM 713 O O . LYS A 1 87 ? 3.904 -5.337 6.147 1.00 78.25 87 LYS A O 1
ATOM 718 N N . ILE A 1 88 ? 3.386 -3.641 7.522 1.00 76.56 88 ILE A N 1
ATOM 719 C CA . ILE A 1 88 ? 3.784 -2.575 6.588 1.00 76.56 88 ILE A CA 1
ATOM 720 C C . ILE A 1 88 ? 5.260 -2.701 6.161 1.00 76.56 88 ILE A C 1
ATOM 722 O O . ILE A 1 88 ? 5.512 -2.661 4.953 1.00 76.56 88 ILE A O 1
ATOM 726 N N . PRO A 1 89 ? 6.232 -2.942 7.068 1.00 78.12 89 PRO A N 1
ATOM 727 C CA . PRO A 1 89 ? 7.622 -3.189 6.675 1.00 78.12 89 PRO A CA 1
ATOM 728 C C . PRO A 1 89 ? 7.781 -4.383 5.722 1.00 78.12 89 PRO A C 1
ATOM 730 O O . PRO A 1 89 ? 8.504 -4.285 4.735 1.00 78.12 89 PRO A O 1
ATOM 733 N N . THR A 1 90 ? 7.035 -5.472 5.937 1.00 80.69 90 THR A N 1
ATOM 734 C CA . THR A 1 90 ? 7.064 -6.650 5.053 1.00 80.69 90 THR A CA 1
ATOM 735 C C . THR A 1 90 ? 6.598 -6.319 3.633 1.00 80.69 90 THR A C 1
ATOM 737 O O . THR A 1 90 ? 7.178 -6.797 2.661 1.00 80.69 90 THR A O 1
ATOM 740 N N . PHE A 1 91 ? 5.576 -5.470 3.473 1.00 76.00 91 PHE A N 1
ATOM 741 C CA . PHE A 1 91 ? 5.151 -5.017 2.143 1.00 76.00 91 PHE A CA 1
ATOM 742 C C . PHE A 1 91 ? 6.220 -4.163 1.448 1.00 76.00 91 PHE A C 1
ATOM 744 O O . PHE A 1 91 ? 6.364 -4.240 0.228 1.00 76.00 91 PHE A O 1
ATOM 751 N N . ARG A 1 92 ? 6.999 -3.385 2.210 1.00 77.25 92 ARG A N 1
ATOM 752 C CA . ARG A 1 92 ? 8.131 -2.615 1.678 1.00 77.25 92 ARG A CA 1
ATOM 753 C C . ARG A 1 92 ? 9.235 -3.536 1.160 1.00 77.25 92 ARG A C 1
ATOM 755 O O . ARG A 1 92 ? 9.703 -3.333 0.045 1.00 77.25 92 ARG A O 1
ATOM 762 N N . GLU A 1 93 ? 9.602 -4.558 1.925 1.00 81.00 93 GLU A N 1
ATOM 763 C CA . GLU A 1 93 ? 10.585 -5.568 1.506 1.00 81.00 93 GLU A CA 1
ATOM 764 C C . GLU A 1 93 ? 10.130 -6.320 0.251 1.00 81.00 93 GLU A C 1
ATOM 766 O O . GLU A 1 93 ? 10.900 -6.462 -0.696 1.00 81.00 93 GLU A O 1
ATOM 771 N N . LEU A 1 94 ? 8.859 -6.734 0.196 1.00 83.44 94 LEU A N 1
ATOM 772 C CA . LEU A 1 94 ? 8.279 -7.370 -0.992 1.00 83.44 94 LEU A CA 1
ATOM 773 C C . LEU A 1 94 ? 8.342 -6.464 -2.225 1.00 83.44 94 LEU A C 1
ATOM 775 O O . LEU A 1 94 ? 8.648 -6.942 -3.315 1.00 83.44 94 LEU A O 1
ATOM 779 N N . SER A 1 95 ? 8.082 -5.165 -2.058 1.00 81.56 95 SER A N 1
ATOM 780 C CA . SER A 1 95 ? 8.197 -4.187 -3.143 1.00 81.56 95 SER A CA 1
ATOM 781 C C . SER A 1 95 ? 9.636 -4.080 -3.659 1.00 81.56 95 SER A C 1
ATOM 783 O O . SER A 1 95 ? 9.859 -4.101 -4.866 1.00 81.56 95 SER A O 1
ATOM 785 N N . ILE A 1 96 ? 10.625 -4.045 -2.758 1.00 82.69 96 ILE A N 1
ATOM 786 C CA . ILE A 1 96 ? 12.050 -4.011 -3.126 1.00 82.69 96 ILE A CA 1
ATOM 787 C C . ILE A 1 96 ? 12.441 -5.286 -3.881 1.00 82.69 96 ILE A C 1
ATOM 789 O O . ILE A 1 96 ? 12.970 -5.196 -4.986 1.00 82.69 96 ILE A O 1
ATOM 793 N N . MET A 1 97 ? 12.103 -6.464 -3.348 1.00 86.44 97 MET A N 1
ATOM 794 C CA . MET A 1 97 ? 12.383 -7.743 -4.012 1.00 86.44 97 MET A CA 1
ATOM 795 C C . MET A 1 97 ? 11.717 -7.840 -5.391 1.00 86.44 97 MET A C 1
ATOM 797 O O . MET A 1 97 ? 12.318 -8.355 -6.332 1.00 86.44 97 MET A O 1
ATOM 801 N N . HIS A 1 98 ? 10.492 -7.323 -5.538 1.00 87.81 98 HIS A N 1
ATOM 802 C CA . HIS A 1 98 ? 9.820 -7.242 -6.834 1.00 87.81 98 HIS A CA 1
ATOM 803 C C . HIS A 1 98 ? 10.604 -6.367 -7.818 1.00 87.81 98 HIS A C 1
ATOM 805 O O . HIS A 1 98 ? 10.804 -6.774 -8.959 1.00 87.81 98 HIS A O 1
ATOM 811 N N . MET A 1 99 ? 11.078 -5.195 -7.387 1.00 83.81 99 MET A N 1
ATOM 812 C CA . MET A 1 99 ? 11.876 -4.307 -8.237 1.00 83.81 99 MET A CA 1
ATOM 813 C C . MET A 1 99 ? 13.199 -4.952 -8.666 1.00 83.81 99 MET A C 1
ATOM 815 O O . MET A 1 99 ? 13.558 -4.876 -9.839 1.00 83.81 99 MET A O 1
ATOM 819 N N . GLU A 1 100 ? 13.893 -5.640 -7.760 1.00 86.00 100 GLU A N 1
ATOM 820 C CA . GLU A 1 100 ? 15.128 -6.372 -8.077 1.00 86.00 100 GLU A CA 1
ATOM 821 C C . GLU A 1 100 ? 14.884 -7.516 -9.071 1.00 86.00 100 GLU A C 1
ATOM 823 O O . GLU A 1 100 ? 15.642 -7.697 -10.028 1.00 86.00 100 GLU A O 1
ATOM 828 N N . ALA A 1 101 ? 13.815 -8.290 -8.869 1.00 87.88 101 ALA A N 1
ATOM 829 C CA . ALA A 1 101 ? 13.428 -9.361 -9.780 1.00 87.88 101 ALA A CA 1
ATOM 830 C C . ALA A 1 101 ? 13.044 -8.813 -11.162 1.00 87.88 101 ALA A C 1
ATOM 832 O O . ALA A 1 101 ? 13.436 -9.380 -12.181 1.00 87.88 101 ALA A O 1
ATOM 833 N N . LEU A 1 102 ? 12.332 -7.685 -11.200 1.00 86.38 102 LEU A N 1
ATOM 834 C CA . LEU A 1 102 ? 11.934 -7.010 -12.430 1.00 86.38 102 LEU A CA 1
ATOM 835 C C . LEU A 1 102 ? 13.145 -6.490 -13.218 1.00 86.38 102 LEU A C 1
ATOM 837 O O . LEU A 1 102 ? 13.196 -6.646 -14.438 1.00 86.38 102 LEU A O 1
ATOM 841 N N . GLN A 1 103 ? 14.143 -5.923 -12.534 1.00 83.62 103 GLN A N 1
ATOM 842 C CA . GLN A 1 103 ? 15.397 -5.492 -13.159 1.00 83.62 103 GLN A CA 1
ATOM 843 C C . GLN A 1 103 ? 16.152 -6.670 -13.783 1.00 83.62 103 GLN A C 1
ATOM 845 O O . GLN A 1 103 ? 16.560 -6.584 -14.940 1.00 83.62 103 GLN A O 1
ATOM 850 N N . LYS A 1 104 ? 16.283 -7.789 -13.057 1.00 87.25 104 LYS A N 1
ATOM 851 C CA . LYS A 1 104 ? 16.901 -9.019 -13.584 1.00 87.25 104 LYS A CA 1
ATOM 852 C C . LYS A 1 104 ? 16.144 -9.553 -14.799 1.00 87.25 104 LYS A C 1
ATOM 854 O O . LYS A 1 104 ? 16.748 -9.799 -15.834 1.00 87.25 104 LYS A O 1
ATOM 859 N N . PHE A 1 105 ? 14.816 -9.627 -14.714 1.00 87.88 105 PHE A N 1
ATOM 860 C CA . PHE A 1 105 ? 13.976 -10.091 -15.817 1.00 87.88 105 PHE A CA 1
ATOM 861 C C . PHE A 1 105 ? 14.147 -9.238 -17.083 1.00 87.88 105 PHE A C 1
ATOM 863 O O . PHE A 1 105 ? 14.177 -9.775 -18.187 1.00 87.88 105 PHE A O 1
ATOM 870 N N . LYS A 1 106 ? 14.294 -7.914 -16.944 1.00 83.31 106 LYS A N 1
ATOM 871 C CA . LYS A 1 106 ? 14.535 -7.019 -18.086 1.00 83.31 106 LYS A CA 1
ATOM 872 C C . LYS A 1 106 ? 15.894 -7.272 -18.747 1.00 83.31 106 LYS A C 1
ATOM 874 O O . LYS A 1 106 ? 15.987 -7.195 -19.970 1.00 83.31 106 LYS A O 1
ATOM 879 N N . LEU A 1 107 ? 16.928 -7.564 -17.954 1.00 84.38 107 LEU A N 1
ATOM 880 C CA . LEU A 1 107 ? 18.261 -7.905 -18.464 1.00 84.38 107 LEU A CA 1
ATOM 881 C C . LEU A 1 107 ? 18.242 -9.234 -19.229 1.00 84.38 107 LEU A C 1
ATOM 883 O O . LEU A 1 107 ? 18.816 -9.317 -20.312 1.00 84.38 107 LEU A O 1
ATOM 887 N N . ASP A 1 108 ? 17.536 -10.234 -18.701 1.00 89.62 108 ASP A N 1
ATOM 888 C CA . ASP A 1 108 ? 17.429 -11.562 -19.315 1.00 89.62 108 ASP A CA 1
ATOM 889 C C . ASP A 1 108 ? 16.505 -11.567 -20.551 1.00 89.62 108 ASP A C 1
ATOM 891 O O . ASP A 1 108 ? 16.671 -12.375 -21.470 1.00 89.62 108 ASP A O 1
ATOM 895 N N . HIS A 1 109 ? 15.535 -10.647 -20.603 1.00 85.75 109 HIS A N 1
ATOM 896 C CA . HIS A 1 109 ? 14.533 -10.550 -21.666 1.00 85.75 109 HIS A CA 1
ATOM 897 C C . HIS A 1 109 ? 14.388 -9.117 -22.215 1.00 85.75 109 HIS A C 1
ATOM 899 O O . HIS A 1 109 ? 13.328 -8.498 -22.071 1.00 85.75 109 HIS A O 1
ATOM 905 N N . PRO A 1 110 ? 15.401 -8.590 -22.930 1.00 81.50 110 PRO A N 1
ATOM 906 C CA . PRO A 1 110 ? 15.421 -7.199 -23.399 1.00 81.50 110 PRO A CA 1
ATOM 907 C C . PRO A 1 110 ? 14.327 -6.867 -24.427 1.00 81.50 110 PRO A C 1
ATOM 909 O O . PRO A 1 110 ? 13.985 -5.704 -24.619 1.00 81.50 110 PRO A O 1
ATOM 912 N N . HIS A 1 111 ? 13.757 -7.878 -25.087 1.00 83.69 111 HIS A N 1
ATOM 913 C CA . HIS A 1 111 ? 12.682 -7.711 -26.070 1.00 83.69 111 HIS A CA 1
ATOM 914 C C . HIS A 1 111 ? 11.275 -7.826 -25.468 1.00 83.69 111 HIS A C 1
ATOM 916 O O . HIS A 1 111 ? 10.287 -7.725 -26.196 1.00 83.69 111 HIS A O 1
ATOM 922 N N . HIS A 1 112 ? 11.156 -8.074 -24.159 1.00 83.75 112 HIS A N 1
ATOM 923 C CA . HIS A 1 112 ? 9.853 -8.185 -23.520 1.00 83.75 112 HIS A CA 1
ATOM 924 C C . HIS A 1 112 ? 9.166 -6.817 -23.442 1.00 83.75 112 HIS A C 1
ATOM 926 O O . HIS A 1 112 ? 9.698 -5.863 -22.874 1.00 83.75 112 HIS A O 1
ATOM 932 N N . VAL A 1 113 ? 7.954 -6.727 -23.989 1.00 83.75 113 VAL A N 1
ATOM 933 C CA . VAL A 1 113 ? 7.167 -5.492 -23.989 1.00 83.75 113 VAL A CA 1
ATOM 934 C C . VAL A 1 113 ? 6.205 -5.506 -22.810 1.00 83.75 113 VAL A C 1
ATOM 936 O O . VAL A 1 113 ? 5.204 -6.220 -22.812 1.00 83.75 113 VAL A O 1
ATOM 939 N N . PHE A 1 114 ? 6.495 -4.680 -21.808 1.00 82.81 114 PHE A N 1
ATOM 940 C CA . PHE A 1 114 ? 5.595 -4.484 -20.678 1.00 82.81 114 PHE A CA 1
ATOM 941 C C . PHE A 1 114 ? 4.391 -3.598 -21.050 1.00 82.81 114 PHE A C 1
ATOM 943 O O . PHE A 1 114 ? 4.537 -2.656 -21.839 1.00 82.81 114 PHE A O 1
ATOM 950 N N . PRO A 1 115 ? 3.214 -3.827 -20.436 1.00 89.00 115 PRO A N 1
ATOM 951 C CA . PRO A 1 115 ? 2.064 -2.933 -20.563 1.00 89.00 115 PRO A CA 1
ATOM 952 C C . PRO A 1 115 ? 2.395 -1.492 -20.142 1.00 89.00 115 PRO A C 1
ATOM 954 O O . PRO A 1 115 ? 3.108 -1.285 -19.163 1.00 89.00 115 PRO A O 1
ATOM 957 N N . ALA A 1 116 ? 1.831 -0.493 -20.830 1.00 80.31 116 ALA A N 1
ATOM 958 C CA . ALA A 1 116 ? 2.165 0.926 -20.630 1.00 80.31 116 ALA A CA 1
ATOM 959 C C . ALA A 1 116 ? 2.062 1.389 -19.162 1.00 80.31 116 ALA A C 1
ATOM 961 O O . ALA A 1 116 ? 3.028 1.910 -18.611 1.00 80.31 116 ALA A O 1
ATOM 962 N N . LEU A 1 117 ? 0.944 1.087 -18.492 1.00 79.94 117 LEU A N 1
ATOM 963 C CA . LEU A 1 117 ? 0.728 1.446 -17.084 1.00 79.94 117 LEU A CA 1
ATOM 964 C C . LEU A 1 117 ? 1.755 0.803 -16.138 1.00 79.94 117 LEU A C 1
ATOM 966 O O . LEU A 1 117 ? 2.146 1.396 -15.138 1.00 79.94 117 LEU A O 1
ATOM 970 N N . TYR A 1 118 ? 2.194 -0.417 -16.450 1.00 80.31 118 TYR A N 1
ATOM 971 C CA . TYR A 1 118 ? 3.181 -1.127 -15.641 1.00 80.31 118 TYR A CA 1
ATOM 972 C C . TYR A 1 118 ? 4.554 -0.445 -15.739 1.00 80.31 118 TYR A C 1
ATOM 974 O O . TYR A 1 118 ? 5.250 -0.298 -14.737 1.00 80.31 118 TYR A O 1
ATOM 982 N N . LYS A 1 119 ? 4.910 0.056 -16.927 1.00 77.56 119 LYS A N 1
ATOM 983 C CA . LYS A 1 119 ? 6.155 0.805 -17.143 1.00 77.56 119 LYS A CA 1
ATOM 984 C C . LYS A 1 119 ? 6.169 2.141 -16.412 1.00 77.56 119 LYS A C 1
ATOM 986 O O . LYS A 1 119 ? 7.193 2.484 -15.829 1.00 77.56 119 LYS A O 1
ATOM 991 N N . GLU A 1 120 ? 5.043 2.850 -16.399 1.00 75.25 120 GLU A N 1
ATOM 992 C CA . GLU A 1 120 ? 4.894 4.111 -15.664 1.00 75.25 120 GLU A CA 1
ATOM 993 C C . GLU A 1 120 ? 4.968 3.901 -14.149 1.00 75.25 120 GLU A C 1
ATOM 995 O O . GLU A 1 120 ? 5.713 4.599 -13.463 1.00 75.25 120 GLU A O 1
ATOM 1000 N N . LEU A 1 121 ? 4.242 2.908 -13.625 1.00 79.12 121 LEU A N 1
ATOM 1001 C CA . LEU A 1 121 ? 4.140 2.673 -12.184 1.00 79.12 121 LEU A CA 1
ATOM 1002 C C . LEU A 1 121 ? 5.461 2.204 -11.557 1.00 79.12 121 LEU A C 1
ATOM 1004 O O . LEU A 1 121 ? 5.741 2.534 -10.407 1.00 79.12 121 LEU A O 1
ATOM 1008 N N . PHE A 1 122 ? 6.269 1.456 -12.311 1.00 79.06 122 PHE A N 1
ATOM 1009 C CA . PHE A 1 122 ? 7.564 0.942 -11.858 1.00 79.06 122 PHE A CA 1
ATOM 1010 C C . PHE A 1 122 ? 8.764 1.656 -12.499 1.00 79.06 122 PHE A C 1
ATOM 1012 O O . PHE A 1 122 ? 9.892 1.193 -12.349 1.00 79.06 122 PHE A O 1
ATOM 1019 N N . SER A 1 123 ? 8.546 2.769 -13.212 1.00 73.62 123 SER A N 1
ATOM 1020 C CA . SER A 1 123 ? 9.596 3.559 -13.883 1.00 73.62 123 SER A CA 1
ATOM 1021 C C . SER A 1 123 ? 10.586 2.711 -14.696 1.00 73.62 123 SER A C 1
ATOM 1023 O O . SER A 1 123 ? 11.793 2.957 -14.696 1.00 73.62 123 SER A O 1
ATOM 1025 N N . ILE A 1 124 ? 10.071 1.695 -15.392 1.00 69.12 124 ILE A N 1
ATOM 1026 C CA . ILE A 1 124 ? 10.882 0.660 -16.057 1.00 69.12 124 ILE A CA 1
ATOM 1027 C C . ILE A 1 124 ? 11.736 1.260 -17.178 1.00 69.12 124 ILE A C 1
ATOM 1029 O O . ILE A 1 124 ? 12.834 0.770 -17.437 1.00 69.12 124 ILE A O 1
ATOM 1033 N N . ASP A 1 125 ? 11.261 2.331 -17.814 1.00 63.34 125 ASP A N 1
ATOM 1034 C CA . ASP A 1 125 ? 11.929 2.991 -18.940 1.00 63.34 125 ASP A CA 1
ATOM 1035 C C . ASP A 1 125 ? 12.901 4.106 -18.481 1.00 63.34 125 ASP A C 1
ATOM 1037 O O . ASP A 1 125 ? 13.914 4.355 -19.126 1.00 63.34 125 ASP A O 1
ATOM 1041 N N . SER A 1 126 ? 12.687 4.710 -17.304 1.00 52.69 126 SER A N 1
ATOM 1042 C CA . SER A 1 126 ? 13.406 5.918 -16.851 1.00 52.69 126 SER A CA 1
ATOM 1043 C C . SER A 1 126 ? 14.880 5.704 -16.476 1.00 52.69 126 SER A C 1
ATOM 1045 O O . SER A 1 126 ? 15.645 6.662 -16.420 1.00 52.69 126 SER A O 1
ATOM 1047 N N . GLN A 1 127 ? 15.292 4.470 -16.176 1.00 49.25 127 GLN A N 1
ATOM 1048 C CA . GLN A 1 127 ? 16.680 4.153 -15.807 1.00 49.25 127 GLN A CA 1
ATOM 1049 C C . GLN A 1 127 ? 17.572 3.837 -17.016 1.00 49.25 127 GLN A C 1
ATOM 1051 O O . GLN A 1 127 ? 18.788 3.785 -16.858 1.00 49.25 127 GLN A O 1
ATOM 1056 N N . GLN A 1 128 ? 16.993 3.614 -18.201 1.00 45.47 128 GLN A N 1
ATOM 1057 C CA . GLN A 1 128 ? 17.745 3.179 -19.383 1.00 45.47 128 GLN A CA 1
ATOM 1058 C C . GLN A 1 128 ? 18.068 4.332 -20.348 1.00 45.47 128 GLN A C 1
ATOM 1060 O O . GLN A 1 128 ? 19.081 4.263 -21.035 1.00 45.47 128 GLN A O 1
ATOM 1065 N N . ASP A 1 129 ? 17.315 5.435 -20.289 1.00 41.69 129 ASP A N 1
ATOM 1066 C CA . ASP A 1 129 ? 17.549 6.657 -21.084 1.00 41.69 129 ASP A CA 1
ATOM 1067 C C . ASP A 1 129 ? 18.709 7.546 -20.574 1.00 41.69 129 ASP A C 1
ATOM 1069 O O . ASP A 1 129 ? 18.921 8.647 -21.071 1.00 41.69 129 ASP A O 1
ATOM 1073 N N . LEU A 1 130 ? 19.480 7.096 -19.577 1.00 42.34 130 LEU A N 1
ATOM 1074 C CA . LEU A 1 130 ? 20.673 7.795 -19.065 1.00 42.34 130 LEU A CA 1
ATOM 1075 C C . LEU A 1 130 ? 21.999 7.214 -19.594 1.00 42.34 130 LEU A C 1
ATOM 1077 O O . LEU A 1 130 ? 23.064 7.668 -19.178 1.00 42.34 130 LEU A O 1
ATOM 1081 N N . MET A 1 131 ? 21.956 6.211 -20.480 1.00 39.44 131 MET A N 1
ATOM 1082 C CA . MET A 1 131 ? 23.153 5.569 -21.057 1.00 39.44 131 MET A CA 1
ATOM 1083 C C . MET A 1 131 ? 23.155 5.469 -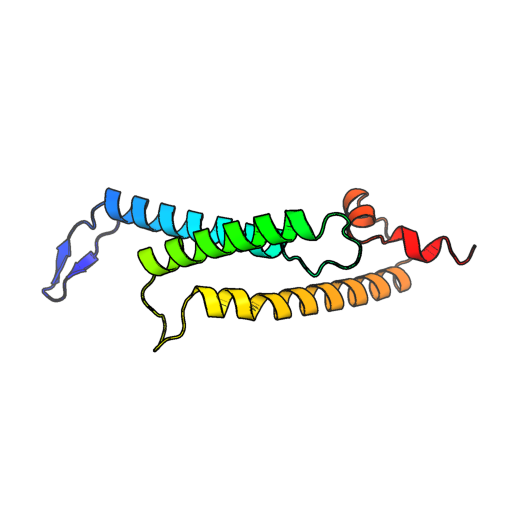22.594 1.00 39.44 131 MET A C 1
ATOM 1085 O O . MET A 1 131 ? 23.962 4.728 -23.155 1.00 39.44 131 MET A O 1
ATOM 1089 N N . THR A 1 132 ? 22.309 6.237 -23.278 1.00 37.69 132 THR A N 1
ATOM 1090 C CA . THR A 1 132 ? 22.396 6.502 -24.728 1.00 37.69 132 THR A CA 1
ATOM 1091 C C . THR A 1 132 ? 22.536 7.990 -24.963 1.00 37.69 132 THR A C 1
ATOM 1093 O O . THR A 1 132 ? 23.390 8.367 -25.793 1.00 37.69 132 THR A O 1
#

Organism: Culex pipiens pipiens (NCBI:txid38569)